Protein AF-A0A7K3S075-F1 (afdb_monomer_lite)

pLDDT: mean 92.79, std 7.16, range [56.19, 98.12]

InterPro domains:
  IPR029058 Alpha/Beta hydrolase fold [G3DSA:3.40.50.1820] (1-78)

Structure (mmCIF, N/CA/C/O backbone):
data_AF-A0A7K3S075-F1
#
_entry.id   AF-A0A7K3S075-F1
#
loop_
_atom_site.group_PDB
_atom_site.id
_atom_site.type_symbol
_atom_site.label_atom_id
_atom_site.label_alt_id
_atom_site.label_comp_id
_atom_site.label_asym_id
_atom_site.label_entity_id
_atom_site.label_seq_id
_atom_site.pdbx_PDB_ins_code
_atom_site.Cartn_x
_atom_site.Cartn_y
_atom_site.Cartn_z
_atom_site.occupancy
_atom_site.B_iso_or_equiv
_atom_site.auth_seq_id
_atom_site.auth_comp_id
_atom_site.auth_asym_id
_atom_site.auth_atom_id
_atom_site.pdbx_PDB_model_num
ATOM 1 N N . LEU A 1 1 ? -1.115 -9.564 -13.500 1.00 91.06 1 LEU A N 1
ATOM 2 C CA . LEU A 1 1 ? -0.717 -10.793 -12.762 1.00 91.06 1 LEU A CA 1
ATOM 3 C C . LEU A 1 1 ? -0.994 -12.086 -13.528 1.00 91.06 1 LEU A C 1
ATOM 5 O O . LEU A 1 1 ? -0.033 -12.779 -13.829 1.00 91.06 1 LEU A O 1
ATOM 9 N N . ALA A 1 2 ? -2.246 -12.415 -13.879 1.00 93.31 2 ALA A N 1
ATOM 10 C CA . ALA A 1 2 ? -2.580 -13.679 -14.562 1.00 93.31 2 ALA A CA 1
ATOM 11 C C . ALA A 1 2 ? -1.828 -13.898 -15.893 1.00 93.31 2 ALA A C 1
ATOM 13 O O . ALA A 1 2 ? -1.452 -15.019 -16.213 1.00 93.31 2 ALA A O 1
ATOM 14 N N . ALA A 1 3 ? -1.546 -12.818 -16.628 1.00 94.81 3 ALA A N 1
ATOM 15 C CA . ALA A 1 3 ? -0.773 -12.852 -17.871 1.00 94.81 3 ALA A CA 1
ATOM 16 C C . ALA A 1 3 ? 0.749 -13.050 -17.679 1.00 94.81 3 ALA A C 1
ATOM 18 O O . ALA A 1 3 ? 1.491 -13.014 -18.652 1.00 94.81 3 ALA A O 1
ATOM 19 N N . GLY A 1 4 ? 1.248 -13.190 -16.444 1.00 95.31 4 GLY A N 1
ATOM 20 C CA . GLY A 1 4 ? 2.685 -13.307 -16.157 1.00 95.31 4 GLY A CA 1
ATOM 21 C C . GLY A 1 4 ? 3.487 -12.005 -16.298 1.00 95.31 4 GLY A C 1
ATOM 22 O O . GLY A 1 4 ? 4.647 -11.965 -15.895 1.00 95.31 4 GLY A O 1
ATOM 23 N N . ASP A 1 5 ? 2.872 -10.930 -16.797 1.00 97.06 5 ASP A N 1
ATOM 24 C CA . ASP A 1 5 ? 3.470 -9.597 -16.851 1.00 97.06 5 ASP A CA 1
ATOM 25 C C . ASP A 1 5 ? 3.557 -8.977 -15.446 1.00 97.06 5 ASP A C 1
ATOM 27 O O . ASP A 1 5 ? 2.595 -8.406 -14.918 1.00 97.06 5 ASP A O 1
ATOM 31 N N . ARG A 1 6 ? 4.712 -9.170 -14.803 1.00 96.81 6 ARG A N 1
ATOM 32 C CA . ARG A 1 6 ? 5.013 -8.641 -13.466 1.00 96.81 6 ARG A CA 1
ATOM 33 C C . ARG A 1 6 ? 5.346 -7.155 -13.502 1.00 96.81 6 ARG A C 1
ATOM 35 O O . ARG A 1 6 ? 4.895 -6.434 -12.620 1.00 96.81 6 ARG A O 1
ATOM 42 N N . GLY A 1 7 ? 6.077 -6.709 -14.522 1.00 96.38 7 GLY A N 1
ATOM 43 C CA . GLY A 1 7 ? 6.447 -5.305 -14.685 1.00 96.38 7 GLY A CA 1
ATOM 44 C C . GLY A 1 7 ? 5.218 -4.425 -14.888 1.00 96.38 7 GLY A C 1
ATOM 45 O O . GLY A 1 7 ? 5.039 -3.455 -14.157 1.00 96.38 7 GLY A O 1
ATOM 46 N N . GLY A 1 8 ? 4.317 -4.814 -15.793 1.00 96.06 8 GLY A N 1
ATOM 47 C CA . GLY A 1 8 ? 3.056 -4.100 -15.999 1.00 96.06 8 GLY A CA 1
ATOM 48 C C . GLY A 1 8 ? 2.137 -4.139 -14.775 1.00 96.06 8 GLY A C 1
ATOM 49 O O . GLY A 1 8 ? 1.461 -3.159 -14.481 1.00 96.06 8 GLY A O 1
ATOM 50 N N . ALA A 1 9 ? 2.146 -5.231 -14.000 1.00 97.12 9 ALA A N 1
ATOM 51 C CA . ALA A 1 9 ? 1.384 -5.297 -12.750 1.00 97.12 9 ALA A CA 1
ATOM 52 C C . ALA A 1 9 ? 1.907 -4.320 -11.681 1.00 97.12 9 ALA A C 1
ATOM 54 O O . ALA A 1 9 ? 1.105 -3.670 -11.015 1.00 97.12 9 ALA A O 1
ATOM 55 N N . VAL A 1 10 ? 3.230 -4.200 -11.532 1.00 97.25 10 VAL A N 1
ATOM 56 C CA . VAL A 1 10 ? 3.853 -3.216 -10.630 1.00 97.25 10 VAL A CA 1
ATOM 57 C C . VAL A 1 10 ? 3.529 -1.794 -11.084 1.00 97.25 10 VAL A C 1
ATOM 59 O O . VAL A 1 10 ? 3.152 -0.960 -10.267 1.00 97.25 10 VAL A O 1
ATOM 62 N N . GLU A 1 11 ? 3.644 -1.519 -12.381 1.00 95.94 11 GLU A N 1
ATOM 63 C CA . GLU A 1 11 ? 3.362 -0.204 -12.962 1.00 95.94 11 GLU A CA 1
ATOM 64 C C . GLU A 1 11 ? 1.907 0.229 -12.739 1.00 95.94 11 GLU A C 1
ATOM 66 O O . GLU A 1 11 ? 1.660 1.334 -12.251 1.00 95.94 11 GLU A O 1
ATOM 71 N N . LEU A 1 12 ? 0.955 -0.673 -12.996 1.00 94.31 12 LEU A N 1
ATOM 72 C CA . LEU A 1 12 ? -0.462 -0.446 -12.717 1.00 94.31 12 LEU A CA 1
ATOM 73 C C . LEU A 1 12 ? -0.696 -0.144 -11.233 1.00 94.31 12 LEU A C 1
ATOM 75 O O . LEU A 1 12 ? -1.335 0.856 -10.908 1.00 94.31 12 LEU A O 1
ATOM 79 N N . PHE A 1 13 ? -0.145 -0.961 -10.334 1.00 94.31 13 PHE A N 1
ATOM 80 C CA . PHE A 1 13 ? -0.312 -0.764 -8.896 1.00 94.31 13 PHE A CA 1
ATOM 81 C C . PHE A 1 13 ? 0.232 0.596 -8.431 1.00 94.31 13 PHE A C 1
ATOM 83 O O . PHE A 1 13 ? -0.448 1.320 -7.708 1.00 94.31 13 PHE A O 1
ATOM 90 N N . LEU A 1 14 ? 1.421 0.998 -8.891 1.00 93.88 14 LEU A N 1
ATOM 91 C CA . LEU A 1 14 ? 2.000 2.301 -8.545 1.00 93.88 14 LEU A CA 1
ATOM 92 C C . LEU A 1 14 ? 1.099 3.461 -8.994 1.00 93.88 14 LEU A C 1
ATOM 94 O O . LEU A 1 14 ? 0.889 4.394 -8.215 1.00 93.88 14 LEU A O 1
ATOM 98 N N . SER A 1 15 ? 0.504 3.376 -10.187 1.00 92.31 15 SER A N 1
ATOM 99 C CA . SER A 1 15 ? -0.415 4.411 -10.685 1.00 92.31 15 SER A CA 1
ATOM 100 C C . SER A 1 15 ? -1.642 4.606 -9.781 1.00 92.31 15 SER A C 1
ATOM 102 O O . SER A 1 15 ? -2.069 5.736 -9.556 1.00 92.31 15 SER A O 1
ATOM 104 N N . MET A 1 16 ? -2.150 3.526 -9.177 1.00 89.81 16 MET A N 1
ATOM 105 C CA . MET A 1 16 ? -3.281 3.566 -8.242 1.00 89.81 16 MET A CA 1
ATOM 106 C C . MET A 1 16 ? -2.922 4.227 -6.904 1.00 89.81 16 MET A C 1
ATOM 108 O O . MET A 1 16 ? -3.791 4.761 -6.225 1.00 89.81 16 MET A O 1
ATOM 112 N N . THR A 1 17 ? -1.640 4.229 -6.529 1.00 87.62 17 THR A N 1
ATOM 113 C CA . THR A 1 17 ? -1.142 4.837 -5.278 1.00 87.62 17 THR A CA 1
ATOM 114 C C . THR A 1 17 ? -0.764 6.317 -5.415 1.00 87.62 17 THR A C 1
ATOM 116 O O . THR A 1 17 ? -0.200 6.902 -4.492 1.00 87.62 17 THR A O 1
ATOM 119 N N . GLY A 1 18 ? -1.052 6.937 -6.565 1.00 87.31 18 GLY A N 1
ATOM 120 C CA . GLY A 1 18 ? -0.725 8.340 -6.839 1.00 87.31 18 GLY A CA 1
ATOM 121 C C . GLY A 1 18 ? 0.700 8.572 -7.351 1.00 87.31 18 GLY A C 1
ATOM 122 O O . GLY A 1 18 ? 1.128 9.721 -7.479 1.00 87.31 18 GLY A O 1
ATOM 123 N N . VAL A 1 19 ? 1.449 7.511 -7.672 1.00 91.06 19 VAL A N 1
ATOM 124 C CA . VAL A 1 19 ? 2.754 7.642 -8.333 1.00 91.06 19 VAL A CA 1
ATOM 125 C C . VAL A 1 19 ? 2.531 8.010 -9.796 1.00 91.06 19 VAL A C 1
ATOM 127 O O . VAL A 1 19 ? 1.840 7.309 -10.531 1.00 91.06 19 VAL A O 1
ATOM 130 N N . THR A 1 20 ? 3.142 9.110 -10.237 1.00 91.50 20 THR A N 1
ATOM 131 C CA . THR A 1 20 ? 3.042 9.554 -11.632 1.00 91.50 20 THR A CA 1
ATOM 132 C C . THR A 1 20 ? 3.776 8.605 -12.580 1.00 91.50 20 THR A C 1
ATOM 134 O O . THR A 1 20 ? 4.791 8.010 -12.210 1.00 91.50 20 THR A O 1
ATOM 137 N N . GLU A 1 21 ? 3.321 8.527 -13.833 1.00 92.69 21 GLU A N 1
ATOM 138 C CA . GLU A 1 21 ? 3.967 7.729 -14.886 1.00 92.69 21 GLU A CA 1
ATOM 139 C C . GLU A 1 21 ? 5.454 8.087 -15.047 1.00 92.69 21 GLU A C 1
ATOM 141 O O . GLU A 1 21 ? 6.311 7.207 -15.088 1.00 92.69 21 GLU A O 1
ATOM 146 N N . GLU A 1 22 ? 5.794 9.381 -15.028 1.00 94.44 22 GLU A N 1
ATOM 147 C CA . GLU A 1 22 ? 7.187 9.842 -15.093 1.00 94.44 22 GLU A CA 1
ATOM 148 C C . GLU A 1 22 ? 8.031 9.297 -13.927 1.00 94.44 22 GLU A C 1
ATOM 150 O O . GLU A 1 22 ? 9.172 8.853 -14.109 1.00 94.44 22 GLU A O 1
ATOM 155 N N . THR A 1 23 ? 7.463 9.289 -12.717 1.00 93.12 23 THR A N 1
ATOM 156 C CA . THR A 1 23 ? 8.141 8.759 -11.531 1.00 93.12 23 THR A CA 1
ATOM 157 C C . THR A 1 23 ? 8.323 7.248 -11.637 1.00 93.12 23 THR A C 1
ATOM 159 O O . THR A 1 23 ? 9.428 6.763 -11.375 1.00 93.12 23 THR A O 1
ATOM 162 N N . ALA A 1 24 ? 7.300 6.513 -12.079 1.00 94.38 24 ALA A N 1
ATOM 163 C CA . ALA A 1 24 ? 7.378 5.071 -12.308 1.00 94.38 24 ALA A CA 1
ATOM 164 C C . ALA A 1 24 ? 8.428 4.724 -13.381 1.00 94.38 24 ALA A C 1
ATOM 166 O O . ALA A 1 24 ? 9.294 3.874 -13.155 1.00 94.38 24 ALA A O 1
ATOM 167 N N . ALA A 1 25 ? 8.458 5.462 -14.494 1.00 94.81 25 ALA A N 1
ATOM 168 C CA . ALA A 1 25 ? 9.452 5.302 -15.555 1.00 94.81 25 ALA A CA 1
ATOM 169 C C . ALA A 1 25 ? 10.886 5.549 -15.057 1.00 94.81 25 ALA A C 1
ATOM 171 O O . ALA A 1 25 ? 11.830 4.880 -15.490 1.00 94.81 25 ALA A O 1
ATOM 172 N N . ARG A 1 26 ? 11.077 6.493 -14.126 1.00 95.25 26 ARG A N 1
ATOM 173 C CA . ARG A 1 26 ? 12.366 6.701 -13.452 1.00 95.25 26 ARG A CA 1
ATOM 174 C C . ARG A 1 26 ? 12.708 5.542 -12.517 1.00 95.25 26 ARG A C 1
ATOM 176 O O . ARG A 1 26 ? 13.843 5.073 -12.563 1.00 95.25 26 ARG A O 1
ATOM 183 N N . MET A 1 27 ? 11.759 5.066 -11.709 1.00 95.38 27 MET A N 1
ATOM 184 C CA . MET A 1 27 ? 11.959 3.929 -10.798 1.00 95.38 27 MET A CA 1
ATOM 185 C C . MET A 1 27 ? 12.364 2.660 -11.547 1.00 95.38 27 MET A C 1
ATOM 187 O O . MET A 1 27 ? 13.261 1.954 -11.085 1.00 95.38 27 MET A O 1
ATOM 191 N N . ARG A 1 28 ? 11.796 2.427 -12.736 1.00 95.50 28 ARG A N 1
ATOM 192 C CA . ARG A 1 28 ? 12.114 1.290 -13.614 1.00 95.50 28 ARG A CA 1
ATOM 193 C C . ARG A 1 28 ? 13.594 1.182 -13.986 1.00 95.50 28 ARG A C 1
ATOM 195 O O . ARG A 1 28 ? 14.079 0.099 -14.289 1.00 95.50 28 ARG A O 1
ATOM 202 N N . ARG A 1 29 ? 14.331 2.297 -13.943 1.00 95.62 29 ARG A N 1
ATOM 203 C CA . ARG A 1 29 ? 15.776 2.352 -14.225 1.00 95.62 29 ARG A CA 1
ATOM 204 C C . ARG A 1 29 ? 16.656 2.123 -12.993 1.00 95.62 29 ARG A C 1
ATOM 206 O O . ARG A 1 29 ? 17.871 2.264 -13.085 1.00 95.62 29 ARG A O 1
ATOM 213 N N . THR A 1 30 ? 16.068 1.814 -11.842 1.00 96.75 30 THR A N 1
ATOM 214 C CA . THR A 1 30 ? 16.791 1.609 -10.580 1.00 96.75 30 THR A CA 1
ATOM 215 C C . THR A 1 30 ? 16.667 0.156 -10.107 1.00 96.75 30 THR A C 1
ATOM 217 O O . THR A 1 30 ? 15.701 -0.517 -10.474 1.00 96.75 30 THR A O 1
ATOM 220 N N . PRO A 1 31 ? 17.587 -0.341 -9.256 1.00 95.94 31 PRO A N 1
ATOM 221 C CA . PRO A 1 31 ? 17.528 -1.715 -8.74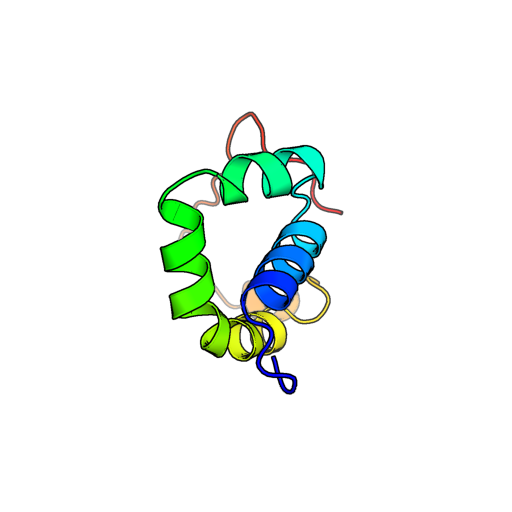6 1.00 95.94 31 PRO A CA 1
ATOM 222 C C . PRO A 1 31 ? 16.229 -2.065 -8.006 1.00 95.94 31 PRO A C 1
ATOM 224 O O . PRO A 1 31 ? 15.827 -3.226 -8.006 1.00 95.94 31 PRO A O 1
ATOM 227 N N . VAL A 1 32 ? 15.538 -1.068 -7.433 1.00 95.00 32 VAL A N 1
ATOM 228 C CA . VAL A 1 32 ? 14.274 -1.278 -6.707 1.00 95.00 32 VAL A CA 1
ATOM 229 C C . VAL A 1 32 ? 13.198 -1.913 -7.588 1.00 95.00 32 VAL A C 1
ATOM 231 O O . VAL A 1 32 ? 12.353 -2.647 -7.087 1.00 95.00 32 VAL A O 1
ATOM 234 N N . TRP A 1 33 ? 13.231 -1.675 -8.904 1.00 97.00 33 TRP A N 1
ATOM 235 C CA . TRP A 1 33 ? 12.224 -2.207 -9.817 1.00 97.00 33 TRP A CA 1
ATOM 236 C C . TRP A 1 33 ? 12.247 -3.733 -9.871 1.00 97.00 33 TRP A C 1
ATOM 238 O O . TRP A 1 33 ? 11.202 -4.365 -9.752 1.00 97.00 33 TRP A O 1
ATOM 248 N N . ALA A 1 34 ? 13.441 -4.325 -9.955 1.00 96.81 34 ALA A N 1
ATOM 249 C CA . ALA A 1 34 ? 13.598 -5.777 -9.957 1.00 96.81 34 ALA A CA 1
ATOM 250 C C . ALA A 1 34 ? 13.073 -6.401 -8.652 1.00 96.81 34 ALA A C 1
ATOM 252 O O . ALA A 1 34 ? 12.482 -7.482 -8.659 1.00 96.81 34 ALA A O 1
ATOM 253 N N . GLU A 1 35 ? 13.237 -5.703 -7.525 1.00 96.19 35 GLU A N 1
ATOM 254 C CA . GLU A 1 35 ? 12.679 -6.152 -6.253 1.00 96.19 35 GLU A CA 1
ATOM 255 C C . GLU A 1 35 ? 11.147 -6.062 -6.203 1.00 96.19 35 GLU A C 1
ATOM 257 O O . GLU A 1 35 ? 10.496 -6.942 -5.636 1.00 96.19 35 GLU A O 1
ATOM 262 N N . LEU A 1 36 ? 10.559 -5.011 -6.782 1.00 96.56 36 LEU A N 1
ATOM 263 C CA . LEU A 1 36 ? 9.106 -4.876 -6.901 1.00 96.56 36 LEU A CA 1
ATOM 264 C C . LEU A 1 36 ? 8.531 -5.968 -7.811 1.00 96.56 36 LEU A C 1
ATOM 266 O O . LEU A 1 36 ? 7.549 -6.612 -7.449 1.00 96.56 36 LEU A O 1
ATOM 270 N N . GLU A 1 37 ? 9.177 -6.253 -8.942 1.00 97.69 37 GLU A N 1
ATOM 271 C CA . GLU A 1 37 ? 8.775 -7.334 -9.848 1.00 97.69 37 GLU A CA 1
ATOM 272 C C . GLU A 1 37 ? 8.836 -8.703 -9.164 1.00 97.69 37 GLU A C 1
ATOM 274 O O . GLU A 1 37 ? 7.906 -9.501 -9.302 1.00 97.69 37 GLU A O 1
ATOM 279 N N . ALA A 1 38 ? 9.876 -8.975 -8.369 1.00 97.44 38 ALA A N 1
ATOM 280 C CA . ALA A 1 38 ? 9.975 -10.213 -7.594 1.00 97.44 38 ALA A CA 1
ATOM 281 C C . ALA A 1 38 ? 8.796 -10.379 -6.616 1.00 97.44 38 ALA A C 1
ATOM 283 O O . ALA A 1 38 ? 8.282 -11.489 -6.433 1.00 97.44 38 ALA A O 1
ATOM 284 N N . ARG A 1 39 ? 8.317 -9.273 -6.035 1.00 97.19 39 ARG A N 1
ATOM 285 C CA . ARG A 1 39 ? 7.163 -9.237 -5.123 1.00 97.19 39 ARG A CA 1
ATOM 286 C C . ARG A 1 39 ? 5.816 -9.109 -5.832 1.00 97.19 39 ARG A C 1
ATOM 288 O O . ARG A 1 39 ? 4.800 -9.298 -5.185 1.00 97.19 39 ARG A O 1
ATOM 295 N N . ALA A 1 40 ? 5.766 -8.902 -7.149 1.00 97.69 40 ALA A N 1
ATOM 296 C CA . ALA A 1 40 ? 4.516 -8.649 -7.875 1.00 97.69 40 ALA A CA 1
ATOM 297 C C . ALA A 1 40 ? 3.417 -9.702 -7.623 1.00 97.69 40 ALA A C 1
ATOM 299 O O . ALA A 1 40 ? 2.232 -9.392 -7.641 1.00 97.69 40 ALA A O 1
ATOM 300 N N . HIS A 1 41 ? 3.796 -10.953 -7.351 1.00 96.06 41 HIS A N 1
ATOM 301 C CA . HIS A 1 41 ? 2.856 -12.028 -7.031 1.00 96.06 41 HIS A CA 1
ATOM 302 C C . HIS A 1 41 ? 2.036 -11.795 -5.746 1.00 96.06 41 HIS A C 1
ATOM 304 O O . HIS A 1 41 ? 1.010 -12.450 -5.579 1.00 96.06 41 HIS A O 1
ATOM 310 N N . THR A 1 42 ? 2.451 -10.881 -4.862 1.00 97.00 42 THR A N 1
ATOM 311 C CA . THR A 1 42 ? 1.710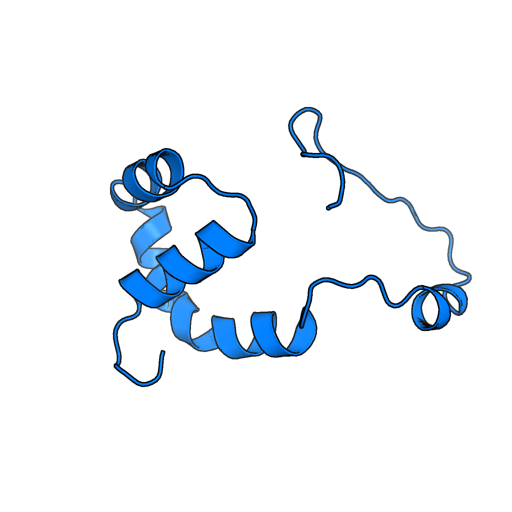 -10.525 -3.644 1.00 97.00 42 THR A CA 1
ATOM 312 C C . THR A 1 42 ? 0.740 -9.367 -3.837 1.00 97.00 42 THR A C 1
ATOM 314 O O . THR A 1 42 ? -0.112 -9.182 -2.978 1.00 97.00 42 THR A O 1
ATOM 317 N N . LEU A 1 43 ? 0.792 -8.644 -4.962 1.00 96.25 43 LEU A N 1
ATOM 318 C CA . LEU A 1 43 ? -0.047 -7.458 -5.187 1.00 96.25 43 LEU A CA 1
ATOM 319 C C . LEU A 1 43 ? -1.549 -7.766 -5.137 1.00 96.25 43 LEU A C 1
ATOM 321 O O . LEU A 1 43 ? -2.337 -6.908 -4.769 1.00 96.25 43 LEU A O 1
ATOM 325 N N . ALA A 1 44 ? -1.955 -8.999 -5.460 1.00 95.25 44 ALA A N 1
ATOM 326 C CA . ALA A 1 44 ? -3.346 -9.426 -5.308 1.00 95.25 44 ALA A CA 1
ATOM 327 C C . ALA A 1 44 ? -3.806 -9.455 -3.838 1.00 95.25 44 ALA A C 1
ATOM 329 O O . ALA A 1 44 ? -4.990 -9.287 -3.565 1.00 95.25 44 ALA A O 1
ATOM 330 N N . TYR A 1 45 ? -2.891 -9.679 -2.889 1.00 96.62 45 TYR A N 1
ATOM 331 C CA . TYR A 1 45 ? -3.201 -9.602 -1.462 1.00 96.62 45 TYR A CA 1
ATOM 332 C C . TYR A 1 45 ? -3.349 -8.152 -1.009 1.00 96.62 45 TYR A C 1
ATOM 334 O O . TYR A 1 45 ? -4.288 -7.853 -0.277 1.00 96.62 45 TYR A O 1
ATOM 342 N N . ASP A 1 46 ? -2.458 -7.263 -1.460 1.00 95.38 46 ASP A N 1
ATOM 343 C CA . ASP A 1 46 ? -2.561 -5.826 -1.186 1.00 95.38 46 ASP A CA 1
ATOM 344 C C . ASP A 1 46 ? -3.880 -5.263 -1.737 1.00 95.38 46 ASP A C 1
ATOM 346 O O . ASP A 1 46 ? -4.615 -4.598 -1.012 1.00 95.38 46 ASP A O 1
ATOM 350 N N . ASP A 1 47 ? -4.232 -5.613 -2.976 1.00 93.25 47 ASP A N 1
ATOM 351 C CA . ASP A 1 47 ? -5.494 -5.233 -3.621 1.00 93.25 47 ASP A CA 1
ATOM 352 C C . ASP A 1 47 ? -6.721 -5.766 -2.863 1.00 93.25 47 ASP A C 1
ATOM 354 O O . ASP A 1 47 ? -7.640 -5.013 -2.554 1.00 93.25 47 ASP A O 1
ATOM 358 N N . ALA A 1 48 ? -6.712 -7.038 -2.452 1.00 94.31 48 ALA A N 1
ATOM 359 C CA . ALA A 1 48 ? -7.812 -7.618 -1.681 1.00 94.31 48 ALA A CA 1
ATOM 360 C C . ALA A 1 48 ? -7.981 -6.994 -0.281 1.00 94.31 48 ALA A C 1
ATOM 362 O O . ALA A 1 48 ? -9.088 -6.997 0.261 1.00 94.31 48 ALA A O 1
ATOM 363 N N . LEU A 1 49 ? -6.897 -6.498 0.327 1.00 92.88 49 LEU A N 1
ATOM 364 C CA . LEU A 1 49 ? -6.922 -5.854 1.644 1.00 92.88 49 LEU A CA 1
ATOM 365 C C . LEU A 1 49 ? -7.335 -4.383 1.571 1.00 92.88 49 LEU A C 1
ATOM 367 O O . LEU A 1 49 ? -8.070 -3.9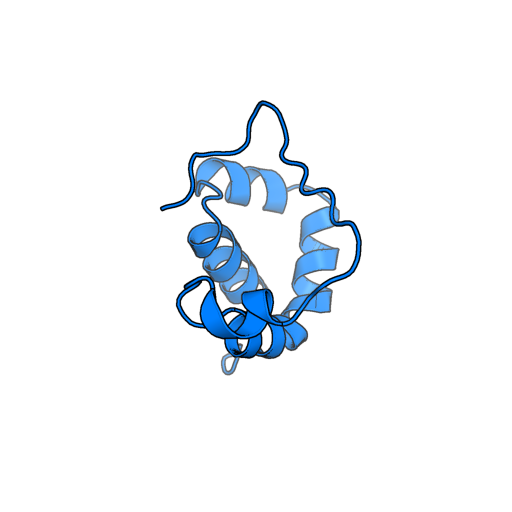22 2.444 1.00 92.88 49 LEU A O 1
ATOM 371 N N . LEU A 1 50 ? -6.825 -3.655 0.577 1.00 90.69 50 LEU A N 1
ATOM 372 C CA . LEU A 1 50 ? -7.059 -2.221 0.413 1.00 90.69 50 LEU A CA 1
ATOM 373 C C . LEU A 1 50 ? -8.376 -1.935 -0.315 1.00 90.69 50 LEU A C 1
ATOM 375 O O . LEU A 1 50 ? -9.005 -0.919 -0.030 1.00 90.69 50 LEU A O 1
ATOM 379 N N . GLY A 1 51 ? -8.810 -2.828 -1.208 1.00 89.62 51 GLY A N 1
ATOM 380 C CA . GLY A 1 51 ? -10.045 -2.691 -1.970 1.00 89.62 51 GLY A CA 1
ATOM 381 C C . GLY A 1 51 ? -10.102 -1.375 -2.745 1.00 89.62 51 GLY A C 1
ATOM 382 O O . GLY A 1 51 ? -9.197 -1.037 -3.501 1.00 89.62 51 GLY A O 1
ATOM 383 N N . ASP A 1 52 ? -11.170 -0.613 -2.529 1.00 89.25 52 ASP A N 1
ATOM 384 C CA . ASP A 1 52 ? -11.386 0.714 -3.116 1.00 89.25 52 ASP A CA 1
ATOM 385 C C . ASP A 1 52 ? -10.635 1.847 -2.387 1.00 89.25 52 ASP A C 1
ATOM 387 O O . ASP A 1 52 ? -10.786 3.018 -2.734 1.00 89.25 52 ASP A O 1
ATOM 391 N N . GLY A 1 53 ? -9.826 1.517 -1.377 1.00 88.25 53 GLY A N 1
ATOM 392 C CA . GLY A 1 53 ? -9.102 2.480 -0.553 1.00 88.25 53 GLY A CA 1
ATOM 393 C C . GLY A 1 53 ? -9.968 3.180 0.497 1.00 88.25 53 GLY A C 1
ATOM 394 O O . GLY A 1 53 ? -9.464 4.064 1.196 1.00 88.25 53 GLY A O 1
ATOM 395 N N . ALA A 1 54 ? -11.244 2.806 0.651 1.00 89.88 54 ALA A N 1
ATOM 396 C CA . ALA A 1 54 ? -12.120 3.406 1.647 1.00 89.88 54 ALA A CA 1
ATOM 397 C C . ALA A 1 54 ? -11.669 3.053 3.071 1.00 89.88 54 ALA A C 1
ATOM 399 O O . ALA A 1 54 ? -11.406 1.899 3.416 1.00 89.88 54 ALA A O 1
ATOM 400 N N . ILE A 1 55 ? -11.623 4.061 3.943 1.00 90.75 55 ILE A N 1
ATOM 401 C CA . ILE A 1 55 ? -11.266 3.864 5.349 1.00 90.75 55 ILE A CA 1
ATOM 402 C C . ILE A 1 55 ? -12.458 3.224 6.082 1.00 90.75 55 ILE A C 1
ATOM 404 O O . ILE A 1 55 ? -13.519 3.848 6.165 1.00 90.75 55 ILE A O 1
ATOM 408 N N . PRO A 1 56 ? -12.307 2.032 6.695 1.00 93.00 56 PRO A N 1
ATOM 409 C CA . PRO A 1 56 ? -13.384 1.381 7.436 1.00 93.00 56 PRO A CA 1
ATOM 410 C C . PRO A 1 56 ? -13.530 2.008 8.833 1.00 93.00 56 PRO A C 1
ATOM 412 O O . PRO A 1 56 ? -13.168 1.402 9.847 1.00 93.00 56 PRO A O 1
ATOM 415 N N . ALA A 1 57 ? -14.048 3.238 8.885 1.00 93.88 57 ALA A N 1
ATOM 416 C CA . ALA A 1 57 ? -14.118 4.064 10.093 1.00 93.88 57 ALA A CA 1
ATOM 417 C C . ALA A 1 57 ? -14.787 3.339 11.275 1.00 93.88 57 ALA A C 1
ATOM 419 O O . ALA A 1 57 ? -14.227 3.311 12.372 1.00 93.88 57 ALA A O 1
ATOM 420 N N . ASP A 1 58 ? -15.917 2.666 11.038 1.00 95.94 58 ASP A N 1
ATOM 421 C CA . ASP A 1 58 ? -16.635 1.907 12.070 1.00 95.94 58 ASP A CA 1
ATOM 422 C C . ASP A 1 58 ? -15.782 0.778 12.651 1.00 95.94 58 ASP A C 1
ATOM 424 O O . ASP A 1 58 ? -15.746 0.576 13.865 1.00 95.94 58 ASP A O 1
ATOM 428 N N . ARG A 1 59 ? -15.026 0.070 11.806 1.00 94.56 59 ARG A N 1
ATOM 429 C CA . ARG A 1 59 ? -14.129 -1.003 12.252 1.00 94.56 59 ARG A CA 1
ATOM 430 C C . ARG A 1 59 ? -12.973 -0.452 13.079 1.00 94.56 59 ARG A C 1
ATOM 432 O O . ARG A 1 59 ? -12.606 -1.046 14.090 1.00 94.56 59 ARG A O 1
ATOM 439 N N . PHE A 1 60 ? -12.397 0.669 12.653 1.00 95.12 60 PHE A N 1
ATOM 440 C CA . PHE A 1 60 ? -11.288 1.312 13.356 1.00 95.12 60 PHE A CA 1
ATOM 441 C C . PHE A 1 60 ? -11.721 1.972 14.669 1.00 95.12 60 PHE A C 1
ATOM 443 O O . PHE A 1 60 ? -10.909 2.051 15.588 1.00 95.12 60 PHE A O 1
ATOM 450 N N . SER A 1 61 ? -12.996 2.347 14.814 1.00 96.06 61 SER A N 1
ATOM 451 C CA . SER A 1 61 ? -13.539 2.925 16.054 1.00 96.06 61 SER A CA 1
ATOM 452 C C . SER A 1 61 ? -13.423 2.002 17.277 1.00 96.06 61 SER A C 1
ATOM 454 O O . SER A 1 61 ? -13.379 2.478 18.409 1.00 96.06 61 SER A O 1
ATOM 456 N N . ALA A 1 62 ? -13.312 0.685 17.063 1.00 97.44 62 ALA A N 1
ATOM 457 C CA . ALA A 1 62 ? -13.139 -0.296 18.132 1.00 97.44 62 ALA A CA 1
ATOM 458 C C . ALA A 1 62 ? -11.733 -0.277 18.767 1.00 97.44 62 ALA A C 1
ATOM 460 O O . ALA A 1 62 ? -11.520 -0.887 19.818 1.00 97.44 62 ALA A O 1
ATOM 461 N N . VAL A 1 63 ? -10.756 0.393 18.146 1.00 96.75 63 VAL A N 1
ATOM 462 C CA . VA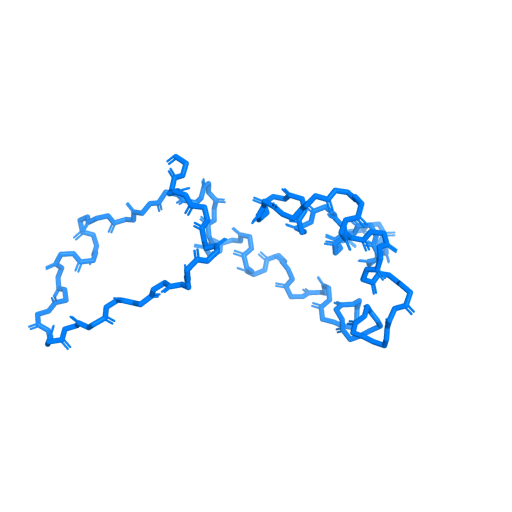L A 1 63 ? -9.384 0.483 18.660 1.00 96.75 63 VAL A CA 1
ATOM 463 C C . VAL A 1 63 ? -9.314 1.549 19.756 1.00 96.75 63 VAL A C 1
ATOM 465 O O . VAL A 1 63 ? -9.378 2.742 19.482 1.00 96.75 63 VAL A O 1
ATOM 468 N N . THR A 1 64 ? -9.135 1.123 21.008 1.00 96.94 64 THR A N 1
ATOM 469 C CA . THR A 1 64 ? -9.088 2.017 22.186 1.00 96.94 64 THR A CA 1
ATOM 470 C C . THR A 1 64 ? -7.674 2.327 22.686 1.00 96.94 64 THR A C 1
ATOM 472 O O . THR A 1 64 ? -7.495 3.146 23.589 1.00 96.94 64 THR A O 1
ATOM 475 N N . ALA A 1 65 ? -6.652 1.683 22.117 1.00 98.12 65 ALA A N 1
ATOM 476 C CA . ALA A 1 65 ? -5.258 1.971 22.434 1.00 98.12 65 ALA A CA 1
ATOM 477 C C . ALA A 1 65 ? -4.867 3.393 21.986 1.00 98.12 65 ALA A C 1
ATOM 479 O O . ALA A 1 65 ? -5.432 3.943 21.043 1.00 98.12 65 ALA A O 1
ATOM 480 N N . ARG A 1 66 ? -3.870 3.996 22.648 1.00 97.50 66 ARG A N 1
ATOM 481 C CA . ARG A 1 66 ? -3.312 5.284 22.207 1.00 97.50 66 ARG A CA 1
ATOM 482 C C . ARG A 1 66 ? -2.656 5.110 20.835 1.00 97.50 66 ARG A C 1
ATOM 484 O O . ARG A 1 66 ? -1.671 4.384 20.727 1.00 97.50 66 ARG A O 1
ATOM 491 N N . THR A 1 67 ? -3.173 5.817 19.834 1.00 96.62 67 THR A N 1
ATOM 492 C CA . THR A 1 67 ? -2.716 5.722 18.441 1.00 96.62 67 THR A CA 1
ATOM 493 C C . THR A 1 67 ? -2.105 7.041 17.979 1.00 96.62 67 THR A C 1
ATOM 495 O O . THR A 1 67 ? -2.672 8.110 18.200 1.00 96.62 67 THR A O 1
ATOM 498 N N . LEU A 1 68 ? -0.953 6.958 17.315 1.00 96.81 68 LEU A N 1
ATOM 499 C CA . LEU A 1 68 ? -0.318 8.057 16.591 1.00 96.81 68 LEU A CA 1
ATOM 500 C C . LEU A 1 68 ? -0.351 7.728 15.095 1.00 96.81 68 LEU A C 1
ATOM 502 O O . LEU A 1 68 ? 0.108 6.660 14.697 1.00 96.81 68 LEU A O 1
ATOM 506 N N . VAL A 1 69 ? -0.864 8.649 14.278 1.00 93.75 69 VAL A N 1
ATOM 507 C CA . VAL A 1 69 ? -0.843 8.560 12.810 1.00 93.75 69 VAL A CA 1
ATOM 508 C C . VAL A 1 69 ? 0.131 9.610 12.281 1.00 93.75 69 VAL A C 1
ATOM 510 O O . VAL A 1 69 ? 0.084 10.760 12.714 1.00 93.75 69 VAL A O 1
ATOM 513 N N . ILE A 1 70 ? 1.030 9.217 11.375 1.00 94.75 70 ILE A N 1
ATOM 514 C CA . ILE A 1 70 ? 2.091 10.078 10.830 1.00 94.75 70 ILE A CA 1
ATOM 515 C C . ILE A 1 70 ? 2.002 10.074 9.304 1.00 94.75 70 ILE A C 1
ATOM 517 O O . ILE A 1 70 ? 1.867 9.014 8.697 1.00 94.75 70 ILE A O 1
ATOM 521 N N . CYS A 1 71 ? 2.137 11.248 8.690 1.00 92.62 71 CYS A N 1
ATOM 522 C CA . C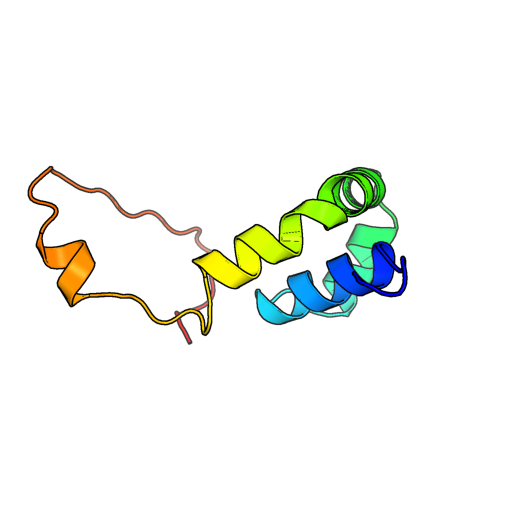YS A 1 71 ? 2.332 11.419 7.251 1.00 92.62 71 CYS A CA 1
ATOM 523 C C . CYS A 1 71 ? 3.565 12.297 6.974 1.00 92.62 71 CYS A C 1
ATOM 525 O O . CYS A 1 71 ? 4.036 13.030 7.848 1.00 92.62 71 CYS A O 1
ATOM 527 N N . GLY A 1 72 ? 4.126 12.184 5.769 1.00 90.75 72 GLY A N 1
ATOM 528 C CA . GLY A 1 72 ? 5.281 12.978 5.353 1.00 90.75 72 GLY A CA 1
ATOM 529 C C . GLY A 1 72 ? 4.865 14.354 4.833 1.00 90.75 72 GLY A C 1
ATOM 530 O O . GLY A 1 72 ? 3.762 14.525 4.326 1.00 90.75 72 GLY A O 1
ATOM 531 N N . GLY A 1 73 ? 5.777 15.331 4.872 1.00 92.25 73 GLY A N 1
ATOM 532 C CA . GLY A 1 73 ? 5.514 16.692 4.371 1.00 92.25 73 GLY A CA 1
ATOM 533 C C . GLY A 1 73 ? 5.225 16.795 2.864 1.00 92.25 73 GLY A C 1
ATOM 534 O O . GLY A 1 73 ? 4.808 17.848 2.399 1.00 92.25 73 GLY A O 1
ATOM 535 N N . PHE A 1 74 ? 5.434 15.709 2.114 1.00 87.31 74 PHE A N 1
ATOM 536 C CA . PHE A 1 74 ? 5.129 15.594 0.683 1.00 87.31 74 PHE A CA 1
ATOM 537 C C . PHE A 1 74 ? 3.962 14.636 0.389 1.00 87.31 74 PHE A C 1
ATOM 539 O O . PHE A 1 74 ? 3.725 14.306 -0.770 1.00 87.31 74 PHE A O 1
ATOM 546 N N . SER A 1 75 ? 3.255 14.149 1.413 1.00 85.25 75 SER A N 1
ATOM 547 C CA . SER A 1 75 ? 2.057 13.333 1.214 1.00 85.25 75 SER A CA 1
ATOM 548 C C . SER A 1 75 ? 0.939 14.180 0.601 1.00 85.25 75 SER A C 1
ATOM 550 O O . SER A 1 75 ? 0.712 15.316 1.019 1.00 85.25 75 SER A O 1
ATOM 552 N N . SER A 1 76 ? 0.230 13.628 -0.382 1.00 74.19 76 SER A N 1
ATOM 553 C CA . SER A 1 76 ? -0.994 14.238 -0.897 1.00 74.19 76 SER A CA 1
ATOM 554 C C . SER A 1 76 ? -2.103 14.196 0.157 1.00 74.19 76 SER A C 1
ATOM 556 O O . SER A 1 76 ? -2.084 13.360 1.065 1.00 74.19 76 SER A O 1
ATOM 558 N N . ALA A 1 77 ? -3.091 15.086 0.028 1.00 67.88 77 ALA A N 1
ATOM 559 C CA . ALA A 1 77 ? -4.333 14.940 0.779 1.00 67.88 77 ALA A CA 1
ATOM 560 C C . ALA A 1 77 ? -4.989 13.585 0.435 1.00 67.88 77 ALA A C 1
ATOM 562 O O . ALA A 1 77 ? -4.804 13.102 -0.689 1.00 67.88 77 ALA A O 1
ATOM 563 N N . PRO A 1 78 ? -5.720 12.958 1.376 1.00 62.25 78 PRO A N 1
ATOM 564 C CA . PRO A 1 78 ? -6.550 11.805 1.046 1.00 62.25 78 PRO A CA 1
ATOM 565 C C . PRO A 1 78 ? -7.529 12.180 -0.077 1.00 62.25 78 PRO A C 1
ATOM 567 O O . PRO A 1 78 ? -7.986 13.326 -0.129 1.00 62.25 78 PRO A O 1
ATOM 570 N N . ALA A 1 79 ? -7.772 11.231 -0.984 1.00 56.19 79 ALA A N 1
ATOM 571 C CA . AL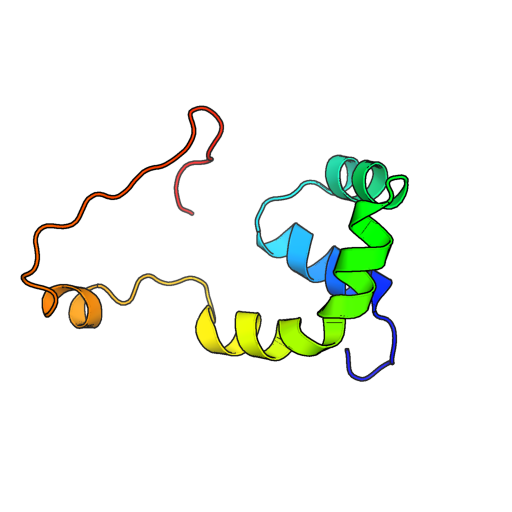A A 1 79 ? -8.733 11.372 -2.076 1.00 56.19 79 ALA A CA 1
ATOM 572 C C . ALA A 1 79 ? -10.173 11.495 -1.558 1.00 56.19 79 ALA A C 1
ATOM 574 O O . ALA A 1 79 ? -10.467 10.911 -0.488 1.00 56.19 79 ALA A O 1
#

Secondary structure (DSSP, 8-state):
-TTS-HHHHHHHHHHHTT--HHHHHHHTTSTHHHHHHHHGGGHHHHHHHHTT----HHHHTT--S-------TTPPPP-

Foldseek 3Di:
DVVLPLLVLLLVLCVLVVQDPVNSVVVCPDPVSVVSSVCSVCVVVVCVVCPPVDDPVVVCVPDPDDDDDDDDPPDDDDD

Sequence (79 aa):
LAAGDRGGAVELFLSMTGVTEETAARMRRTPVWAELEARAHTLAYDDALLGDGAIPADRFSAVTARTLVICGGFSSAPA

Organism: NCBI:txid66428

Radius of gyration: 15.56 Å; chains: 1; bounding box: 34×30×40 Å